Protein AF-A0A7V6ALU2-F1 (afdb_monomer_lite)

Radius of gyration: 19.46 Å; chains: 1; bounding box: 40×42×45 Å

Foldseek 3Di:
DCPPDVPVVVVVVVVVVVVVVQVPDPPDPVVVVVVVVLLVVLVVVLVVLVVVLVQLQDCVNPPPNHDDVVSSVVSVVVSVVSNVVSVCVVVCVVVVVD

Secondary structure (DSSP, 8-state):
---S-HHHHHHHHHHHHHHHHHHTSTT--HHHHHHHHHHHHHHHHHHHHHHHHHHHH-HHHHTT-PPPHHHHHHHHHHHHHHHHHHHHHHHHHHTT--

Structure (mmCIF, N/CA/C/O backbone):
data_AF-A0A7V6ALU2-F1
#
_entry.id   AF-A0A7V6ALU2-F1
#
loop_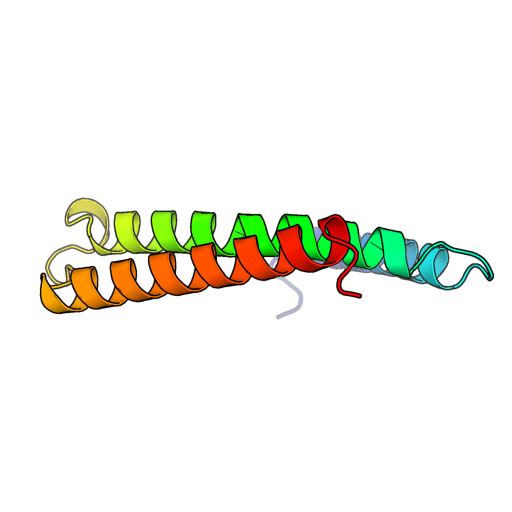
_atom_site.group_PDB
_atom_site.id
_atom_site.type_symbol
_atom_site.label_atom_id
_atom_site.label_alt_id
_atom_site.label_comp_id
_atom_site.label_asym_id
_atom_site.label_entity_id
_atom_site.label_seq_id
_atom_site.pdbx_PDB_ins_code
_atom_site.Cartn_x
_atom_site.Cartn_y
_atom_site.Cartn_z
_atom_site.occupancy
_atom_site.B_iso_or_equiv
_atom_site.auth_seq_id
_atom_site.auth_comp_id
_atom_site.auth_asym_id
_atom_site.auth_atom_id
_atom_site.pdbx_PDB_model_num
ATOM 1 N N . LYS A 1 1 ? -7.797 -29.736 2.345 1.00 50.34 1 LYS A N 1
ATOM 2 C CA . LYS A 1 1 ? -7.466 -28.296 2.149 1.00 50.34 1 LYS A CA 1
ATOM 3 C C . LYS A 1 1 ? -7.125 -27.960 0.682 1.00 50.34 1 LYS A C 1
ATOM 5 O O . LYS A 1 1 ? -6.491 -26.951 0.428 1.00 50.34 1 LYS A O 1
ATOM 10 N N . TRP A 1 2 ? -7.585 -28.799 -0.259 1.00 50.62 2 TRP A N 1
ATOM 11 C CA . TRP A 1 2 ? -7.542 -28.635 -1.723 1.00 50.62 2 TRP A CA 1
ATOM 12 C C . TRP A 1 2 ? -8.971 -28.498 -2.298 1.00 50.62 2 TRP A C 1
ATOM 14 O O . TRP A 1 2 ? -9.200 -28.708 -3.480 1.00 50.62 2 TRP A O 1
ATOM 24 N N . GLU A 1 3 ? -9.944 -28.182 -1.436 1.00 56.34 3 GLU A N 1
ATOM 25 C CA . GLU A 1 3 ? -11.387 -28.291 -1.710 1.00 56.34 3 GLU A CA 1
ATOM 26 C C . GLU A 1 3 ? -12.158 -26.982 -1.485 1.00 56.34 3 GLU A C 1
ATOM 28 O O . GLU A 1 3 ? -13.372 -26.972 -1.626 1.00 56.34 3 GLU A O 1
ATOM 33 N N . GLU A 1 4 ? -11.496 -25.861 -1.172 1.00 58.16 4 GLU A N 1
ATOM 34 C CA . GLU A 1 4 ? -12.216 -24.586 -0.981 1.00 58.16 4 GLU A CA 1
ATOM 35 C C . GLU A 1 4 ? -12.446 -23.789 -2.281 1.00 58.16 4 GLU A C 1
ATOM 37 O O . GLU A 1 4 ? -13.243 -22.863 -2.258 1.00 58.16 4 GLU A O 1
ATOM 42 N N . ALA A 1 5 ? -11.823 -24.166 -3.411 1.00 65.56 5 ALA A N 1
ATOM 43 C CA . ALA A 1 5 ? -12.205 -23.793 -4.790 1.00 65.56 5 ALA A CA 1
ATOM 44 C C . ALA A 1 5 ? -11.136 -24.317 -5.779 1.00 65.56 5 ALA A C 1
ATOM 46 O O . ALA A 1 5 ? -10.181 -23.591 -6.072 1.00 65.56 5 ALA A O 1
ATOM 47 N N . PRO A 1 6 ? -11.231 -25.557 -6.300 1.00 68.38 6 PRO A N 1
ATOM 48 C CA . PRO A 1 6 ? -10.213 -26.112 -7.205 1.00 68.38 6 PRO A CA 1
ATOM 49 C C . PRO A 1 6 ? -9.991 -25.234 -8.447 1.00 68.38 6 PRO A C 1
ATOM 51 O O . PRO A 1 6 ? -8.865 -25.096 -8.919 1.00 68.38 6 PRO A O 1
ATOM 54 N N . GLU A 1 7 ? -11.041 -24.561 -8.915 1.00 78.38 7 GLU A N 1
ATOM 55 C CA . GLU A 1 7 ? -10.989 -23.644 -10.053 1.00 78.38 7 GLU A CA 1
ATOM 56 C C . GLU A 1 7 ? -10.111 -22.411 -9.783 1.00 78.38 7 GLU A C 1
ATOM 58 O O . GLU A 1 7 ? -9.339 -22.010 -10.652 1.00 78.38 7 GLU A O 1
ATOM 63 N N . PHE A 1 8 ? -10.142 -21.843 -8.571 1.00 82.81 8 PHE A N 1
ATOM 64 C CA . PHE A 1 8 ? -9.305 -20.689 -8.220 1.00 82.81 8 PHE A CA 1
ATOM 65 C C . PHE A 1 8 ? -7.820 -21.051 -8.221 1.00 82.81 8 PHE A C 1
ATOM 67 O O . PHE A 1 8 ? -7.004 -20.321 -8.781 1.00 82.81 8 PHE A O 1
ATOM 74 N N . TYR A 1 9 ? -7.471 -22.193 -7.626 1.00 82.81 9 TYR A N 1
ATOM 75 C CA . TYR A 1 9 ? -6.084 -22.645 -7.577 1.00 82.81 9 TYR A CA 1
ATOM 76 C C . TYR A 1 9 ? -5.542 -22.943 -8.975 1.00 82.81 9 TYR A C 1
ATOM 78 O O . TYR A 1 9 ? -4.429 -22.529 -9.285 1.00 82.81 9 TYR A O 1
ATOM 86 N N . VAL A 1 10 ? -6.337 -23.576 -9.845 1.00 87.88 10 VAL A N 1
ATOM 87 C CA . VAL A 1 10 ? -5.946 -23.835 -11.240 1.00 87.88 10 VAL A CA 1
ATOM 88 C C . VAL A 1 10 ? -5.750 -22.529 -12.014 1.00 87.88 10 VAL A C 1
ATOM 90 O O . VAL A 1 10 ? -4.713 -22.360 -12.657 1.00 87.88 10 VAL A O 1
ATOM 93 N N . LEU A 1 11 ? -6.689 -21.581 -11.917 1.00 90.25 11 LEU A N 1
ATOM 94 C CA . LEU A 1 11 ? -6.559 -20.268 -12.560 1.00 90.25 11 LEU A CA 1
ATOM 95 C C . LEU A 1 11 ? -5.319 -19.517 -12.058 1.00 90.25 11 LEU A C 1
ATOM 97 O O . LEU A 1 11 ? -4.538 -19.010 -12.862 1.00 90.25 11 LEU A O 1
ATOM 101 N N . TYR A 1 12 ? -5.092 -19.498 -10.746 1.00 88.25 12 TYR A N 1
ATOM 102 C CA . TYR A 1 12 ? -3.925 -18.866 -10.137 1.00 88.25 12 TYR A CA 1
ATOM 103 C C . TYR A 1 12 ? -2.611 -19.492 -10.622 1.00 88.25 12 TYR A C 1
ATOM 105 O O . TYR A 1 12 ? -1.696 -18.775 -11.033 1.00 88.25 12 TYR A O 1
ATOM 113 N N . THR A 1 13 ? -2.525 -20.825 -10.646 1.00 90.38 13 THR A N 1
ATOM 114 C CA . THR A 1 13 ? -1.347 -21.539 -11.152 1.00 90.38 13 THR A CA 1
ATOM 115 C C . THR A 1 13 ? -1.087 -21.231 -12.627 1.00 90.38 13 THR A C 1
ATOM 117 O O . THR A 1 13 ? 0.065 -20.993 -12.982 1.00 90.38 13 THR A O 1
ATOM 120 N N . ILE A 1 14 ? -2.120 -21.167 -13.476 1.00 93.00 14 ILE A N 1
ATOM 121 C CA . ILE A 1 14 ? -1.978 -20.815 -14.901 1.00 93.00 14 ILE A CA 1
ATOM 122 C C . ILE A 1 14 ? -1.451 -19.385 -15.066 1.00 93.00 14 ILE A C 1
ATOM 124 O O . ILE A 1 14 ? -0.510 -19.164 -15.828 1.00 93.00 14 ILE A O 1
ATOM 128 N N . ILE A 1 15 ? -2.014 -18.419 -14.334 1.00 91.31 15 ILE A N 1
ATOM 129 C CA . ILE A 1 15 ? -1.588 -17.013 -14.396 1.00 91.31 15 ILE A CA 1
ATOM 130 C C . ILE A 1 15 ? -0.119 -16.874 -13.970 1.00 91.31 15 ILE A C 1
ATOM 132 O O . ILE A 1 15 ? 0.651 -16.175 -14.633 1.00 91.31 15 ILE A O 1
ATOM 136 N N . LEU A 1 16 ? 0.295 -17.578 -12.910 1.00 89.75 16 LEU A N 1
ATOM 137 C CA . LEU A 1 16 ? 1.696 -17.615 -12.485 1.00 89.75 16 LEU A CA 1
ATOM 138 C C . LEU A 1 16 ? 2.613 -18.213 -13.558 1.00 89.75 16 LEU A C 1
ATOM 140 O O . LEU A 1 16 ? 3.669 -17.649 -13.839 1.00 89.75 16 LEU A O 1
ATOM 144 N N . LEU A 1 17 ? 2.203 -19.319 -14.183 1.00 92.62 17 LEU A N 1
ATOM 145 C CA . LEU A 1 17 ? 2.964 -19.990 -15.242 1.00 92.62 17 LEU A CA 1
ATOM 146 C C . LEU A 1 17 ? 3.194 -19.066 -16.446 1.00 92.62 17 LEU A C 1
ATOM 148 O O . LEU A 1 17 ? 4.307 -18.985 -16.965 1.00 92.62 17 LEU A O 1
ATOM 152 N N . ILE A 1 18 ? 2.160 -18.320 -16.843 1.00 89.56 18 ILE A N 1
ATOM 153 C CA . ILE A 1 18 ? 2.238 -17.316 -17.911 1.00 89.56 18 ILE A CA 1
ATOM 154 C C . ILE A 1 18 ? 3.203 -16.188 -17.520 1.00 89.56 18 ILE A C 1
ATOM 156 O O . ILE A 1 18 ? 4.085 -15.839 -18.304 1.00 89.56 18 ILE A O 1
ATOM 160 N N . GLY A 1 19 ? 3.088 -15.647 -16.302 1.00 85.12 19 GLY A N 1
ATOM 161 C CA . GLY A 1 19 ? 3.989 -14.601 -15.806 1.00 85.12 19 GLY A CA 1
ATOM 162 C C . GLY A 1 19 ? 5.457 -15.041 -15.792 1.00 85.12 19 GLY A C 1
ATOM 163 O O . GLY A 1 19 ? 6.331 -14.307 -16.250 1.00 85.12 19 GLY A O 1
ATOM 164 N N . MET A 1 20 ? 5.729 -16.269 -15.348 1.00 84.06 20 MET A N 1
ATOM 165 C CA . MET A 1 20 ? 7.075 -16.850 -15.355 1.00 84.06 20 MET A CA 1
ATOM 166 C C . MET A 1 20 ? 7.629 -17.024 -16.773 1.00 84.06 20 MET A C 1
ATOM 168 O O . MET A 1 20 ? 8.794 -16.707 -17.011 1.00 84.06 20 MET A O 1
ATOM 172 N N . ALA A 1 21 ? 6.807 -17.484 -17.720 1.00 85.25 21 ALA A N 1
ATOM 173 C CA . ALA A 1 21 ? 7.218 -17.635 -19.114 1.00 85.25 21 ALA A CA 1
ATOM 174 C C . ALA A 1 21 ? 7.610 -16.289 -19.751 1.00 85.25 21 ALA A C 1
ATOM 176 O O . ALA A 1 21 ? 8.593 -16.224 -20.486 1.00 85.25 21 ALA A O 1
ATOM 177 N N . ILE A 1 22 ? 6.889 -15.209 -19.425 1.00 79.56 22 ILE A N 1
ATOM 178 C CA . ILE A 1 22 ? 7.188 -13.846 -19.896 1.00 79.56 22 ILE A CA 1
ATOM 179 C C . ILE A 1 22 ? 8.516 -13.334 -19.319 1.00 79.56 22 ILE A C 1
ATOM 181 O O . ILE A 1 22 ? 9.307 -12.728 -20.041 1.00 79.56 22 ILE A O 1
ATOM 185 N N . ILE A 1 23 ? 8.787 -13.596 -18.035 1.00 77.69 23 ILE A N 1
ATOM 186 C CA . ILE A 1 23 ? 10.030 -13.172 -17.363 1.00 77.69 23 ILE A CA 1
ATOM 187 C C . ILE A 1 23 ? 11.260 -13.916 -17.914 1.00 77.69 23 ILE A C 1
ATOM 189 O O . ILE A 1 23 ? 12.358 -13.362 -17.910 1.00 77.69 23 ILE A O 1
ATOM 193 N N . LEU A 1 24 ? 11.094 -15.149 -18.409 1.00 77.94 24 LEU A N 1
ATOM 194 C CA . LEU A 1 24 ? 12.188 -15.975 -18.933 1.00 77.94 24 LEU A CA 1
ATOM 195 C C . LEU A 1 24 ? 12.693 -15.525 -20.321 1.00 77.94 24 LEU A C 1
ATOM 197 O O . LEU A 1 24 ? 13.741 -15.991 -20.766 1.00 77.94 24 LEU A O 1
ATOM 201 N N . ILE A 1 25 ? 11.981 -14.625 -21.012 1.00 78.44 25 ILE A N 1
ATOM 202 C CA . ILE A 1 25 ? 12.401 -14.103 -22.320 1.00 78.44 25 ILE A CA 1
ATOM 203 C C . ILE A 1 25 ? 13.668 -13.239 -22.147 1.00 78.44 25 ILE A C 1
ATOM 205 O O . ILE A 1 25 ? 13.615 -12.200 -21.478 1.00 78.44 25 ILE A O 1
ATOM 209 N N . PRO A 1 26 ? 14.809 -13.601 -22.770 1.00 55.16 26 PRO A N 1
ATOM 210 C CA . PRO A 1 26 ? 16.005 -12.768 -22.726 1.00 55.16 26 PRO A CA 1
ATOM 211 C C . PRO A 1 26 ? 15.721 -11.445 -23.456 1.00 55.16 26 PRO A C 1
ATOM 213 O O . PRO A 1 26 ? 15.254 -11.463 -24.593 1.00 55.16 26 PRO A O 1
ATOM 216 N N . ASN A 1 27 ? 16.020 -10.309 -22.811 1.00 62.69 27 ASN A N 1
ATOM 217 C CA . ASN A 1 27 ? 15.653 -8.921 -23.178 1.00 62.69 27 ASN A CA 1
ATOM 218 C C . ASN A 1 27 ? 14.292 -8.403 -22.682 1.00 62.69 27 ASN A C 1
ATOM 220 O O . ASN A 1 27 ? 13.920 -7.280 -23.029 1.00 62.69 27 ASN A O 1
ATOM 224 N N . ALA A 1 28 ? 13.553 -9.137 -21.846 1.00 66.12 28 ALA A N 1
ATOM 225 C CA . ALA A 1 28 ? 12.419 -8.520 -21.164 1.00 66.12 28 ALA A CA 1
ATOM 226 C C . ALA A 1 28 ? 12.917 -7.342 -20.288 1.00 66.12 28 ALA A C 1
ATOM 228 O O . ALA A 1 28 ? 13.933 -7.470 -19.597 1.00 66.12 28 ALA A O 1
ATOM 229 N N . PRO A 1 29 ? 12.242 -6.177 -20.287 1.00 70.69 29 PRO A N 1
ATOM 230 C CA . PRO A 1 29 ? 12.610 -5.060 -19.426 1.00 70.69 29 PRO A CA 1
ATOM 231 C C . PRO A 1 29 ? 12.145 -5.348 -17.989 1.00 70.69 29 PRO A C 1
ATOM 233 O O . PRO A 1 29 ? 11.215 -4.718 -17.485 1.00 70.69 29 PRO A O 1
ATOM 236 N N . LEU A 1 30 ? 12.792 -6.317 -17.322 1.00 75.56 30 LEU A N 1
ATOM 237 C CA . LEU A 1 30 ? 12.482 -6.737 -15.947 1.00 75.56 30 LEU A CA 1
ATOM 238 C C . LEU A 1 30 ? 12.492 -5.544 -14.988 1.00 75.56 30 LEU A C 1
ATOM 240 O O . LEU A 1 30 ? 11.644 -5.460 -14.104 1.00 75.56 30 LEU A O 1
ATOM 244 N N . ILE A 1 31 ? 13.420 -4.604 -15.194 1.00 72.19 31 ILE A N 1
ATOM 245 C CA . ILE A 1 31 ? 13.515 -3.371 -14.408 1.00 72.19 31 ILE A CA 1
ATOM 246 C C . ILE A 1 31 ? 12.242 -2.541 -14.578 1.00 72.19 31 ILE A C 1
ATOM 248 O O . ILE A 1 31 ? 11.649 -2.148 -13.583 1.00 72.19 31 ILE A O 1
ATOM 252 N N . ALA A 1 32 ? 11.765 -2.330 -15.809 1.00 76.31 32 ALA A N 1
ATOM 253 C CA . ALA A 1 32 ? 10.544 -1.562 -16.042 1.00 76.31 32 ALA A CA 1
ATOM 254 C C . ALA A 1 32 ? 9.321 -2.259 -15.428 1.00 76.31 32 ALA A C 1
ATOM 256 O O . ALA A 1 32 ? 8.548 -1.620 -14.721 1.00 76.31 32 ALA A O 1
ATOM 257 N N . ILE A 1 33 ? 9.172 -3.572 -15.631 1.00 80.38 33 ILE A N 1
ATOM 258 C CA . ILE A 1 33 ? 8.062 -4.364 -15.072 1.00 80.38 33 ILE A CA 1
ATOM 259 C C . ILE A 1 33 ? 8.059 -4.293 -13.538 1.00 80.38 33 ILE A C 1
ATOM 261 O O . ILE A 1 33 ? 7.016 -4.065 -12.919 1.00 80.38 33 ILE A O 1
ATOM 265 N N . THR A 1 34 ? 9.232 -4.452 -12.923 1.00 80.06 34 THR A N 1
ATOM 266 C CA . THR A 1 34 ? 9.395 -4.382 -11.467 1.00 80.06 34 THR A CA 1
ATOM 267 C C . THR A 1 34 ? 9.127 -2.973 -10.956 1.00 80.06 34 THR A C 1
ATOM 269 O O . THR A 1 34 ? 8.396 -2.835 -9.984 1.00 80.06 34 THR A O 1
ATOM 272 N N . LEU A 1 35 ? 9.622 -1.926 -11.627 1.00 80.44 35 LEU A N 1
ATOM 273 C CA . LEU A 1 35 ? 9.345 -0.538 -11.251 1.00 80.44 35 LEU A CA 1
ATOM 274 C C . LEU A 1 35 ? 7.849 -0.229 -11.314 1.00 80.44 35 LEU A C 1
ATOM 276 O O . LEU A 1 35 ? 7.306 0.274 -10.338 1.00 80.44 35 LEU A O 1
ATOM 280 N N . TRP A 1 36 ? 7.150 -0.595 -12.390 1.00 80.62 36 TRP A N 1
ATOM 281 C CA . TRP A 1 36 ? 5.694 -0.421 -12.480 1.00 80.62 36 TRP A CA 1
ATOM 282 C C . TRP A 1 36 ? 4.949 -1.160 -11.363 1.00 80.62 36 TRP A C 1
ATOM 284 O O . TRP A 1 36 ? 4.074 -0.584 -10.716 1.00 80.62 36 TRP A O 1
ATOM 294 N N . THR A 1 37 ? 5.336 -2.404 -11.082 1.00 85.00 37 THR A N 1
ATOM 295 C CA . THR A 1 37 ? 4.753 -3.205 -9.994 1.00 85.00 37 THR A CA 1
ATOM 296 C C . THR A 1 37 ? 5.027 -2.575 -8.626 1.00 85.00 37 THR A C 1
ATOM 298 O O . THR A 1 37 ? 4.137 -2.519 -7.781 1.00 85.00 37 THR A O 1
ATOM 301 N N . GLN A 1 38 ? 6.233 -2.045 -8.416 1.00 82.19 38 GLN A N 1
ATOM 302 C CA . GLN A 1 38 ? 6.641 -1.352 -7.197 1.00 82.19 38 GLN A CA 1
ATOM 303 C C . GLN A 1 38 ? 5.846 -0.058 -6.999 1.00 82.19 38 GLN A C 1
ATOM 305 O O . GLN A 1 38 ? 5.398 0.208 -5.888 1.00 82.19 38 GLN A O 1
ATOM 310 N N . ILE A 1 39 ? 5.631 0.718 -8.068 1.00 82.25 39 ILE A N 1
ATOM 311 C CA . ILE A 1 39 ? 4.827 1.946 -8.046 1.00 82.25 39 ILE A CA 1
ATOM 312 C C . ILE A 1 39 ? 3.393 1.613 -7.623 1.00 82.25 39 ILE A C 1
ATOM 314 O O . ILE A 1 3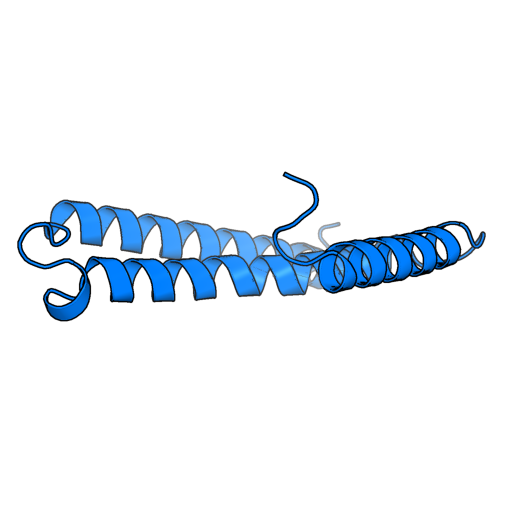9 ? 2.859 2.221 -6.695 1.00 82.25 39 ILE A O 1
ATOM 318 N N . ILE A 1 40 ? 2.787 0.606 -8.257 1.00 85.50 40 ILE A N 1
ATOM 319 C CA . ILE A 1 40 ? 1.424 0.161 -7.946 1.00 85.50 40 ILE A CA 1
ATOM 320 C C . ILE A 1 40 ? 1.335 -0.335 -6.498 1.00 85.50 40 ILE A C 1
ATOM 322 O O . ILE A 1 40 ? 0.458 0.102 -5.756 1.00 85.50 40 ILE A O 1
ATOM 326 N N . ASN A 1 41 ? 2.265 -1.186 -6.060 1.00 83.06 41 ASN A N 1
ATOM 327 C CA . ASN A 1 41 ? 2.296 -1.694 -4.686 1.00 83.06 41 ASN A CA 1
ATOM 328 C C . ASN A 1 41 ? 2.528 -0.581 -3.652 1.00 83.06 41 ASN A C 1
ATOM 330 O O . ASN A 1 41 ? 1.890 -0.578 -2.599 1.00 83.06 41 ASN A O 1
ATOM 334 N N . GLY A 1 42 ? 3.387 0.391 -3.965 1.00 81.56 42 GLY A N 1
ATOM 335 C CA . GLY A 1 42 ? 3.644 1.564 -3.131 1.00 81.56 42 GLY A CA 1
ATOM 336 C C . GLY A 1 42 ? 2.417 2.463 -2.971 1.00 81.56 42 GLY A C 1
ATOM 337 O O . GLY A 1 42 ? 2.218 3.028 -1.901 1.00 81.56 42 GLY A O 1
ATOM 338 N N . ILE A 1 43 ? 1.551 2.550 -3.986 1.00 81.94 43 ILE A N 1
ATOM 339 C CA . ILE A 1 43 ? 0.268 3.270 -3.907 1.00 81.94 43 ILE A CA 1
ATOM 340 C C . ILE A 1 43 ? -0.804 2.428 -3.195 1.00 81.94 43 ILE A C 1
ATOM 342 O O . ILE A 1 43 ? -1.614 2.971 -2.442 1.00 81.94 43 ILE A O 1
ATOM 346 N N . LEU A 1 44 ? -0.815 1.106 -3.384 1.00 85.81 44 LEU A N 1
ATOM 347 C CA . LEU A 1 44 ? -1.793 0.212 -2.755 1.00 85.81 44 LEU A CA 1
ATOM 348 C C . LEU A 1 44 ? -1.635 0.145 -1.231 1.00 85.81 44 LEU A C 1
ATOM 350 O O . LEU A 1 44 ? -2.638 0.175 -0.522 1.00 85.81 44 LEU A O 1
ATOM 354 N N . LEU A 1 45 ? -0.403 0.091 -0.717 1.00 85.31 45 LEU A N 1
ATOM 355 C CA . LEU A 1 45 ? -0.117 0.033 0.723 1.00 85.31 45 LEU A CA 1
ATOM 356 C C . LEU A 1 45 ? -0.835 1.120 1.550 1.00 85.31 45 LEU A C 1
ATOM 358 O O . LEU A 1 45 ? -1.581 0.765 2.468 1.00 85.31 45 LEU A O 1
ATOM 362 N N . PRO A 1 46 ? -0.670 2.427 1.264 1.00 79.94 46 PRO A N 1
ATOM 363 C CA . PRO A 1 46 ? -1.343 3.478 2.015 1.00 79.94 46 PRO A CA 1
ATOM 364 C C . PRO A 1 46 ? -2.860 3.444 1.826 1.00 79.94 46 PRO A C 1
ATOM 366 O O . PRO A 1 46 ? -3.581 3.670 2.793 1.00 79.94 46 PRO A O 1
ATOM 369 N N . VAL A 1 47 ? -3.364 3.104 0.635 1.00 84.12 47 VAL A N 1
ATOM 370 C CA . VAL A 1 47 ? -4.812 2.961 0.392 1.00 84.12 47 VAL A CA 1
ATOM 371 C C . VAL A 1 47 ? -5.405 1.866 1.278 1.00 84.12 47 VAL A C 1
ATOM 373 O O . VAL A 1 47 ? -6.408 2.090 1.959 1.00 84.12 47 VAL A O 1
ATOM 376 N N . VAL A 1 48 ? -4.761 0.698 1.320 1.00 87.19 48 VAL A N 1
ATOM 377 C CA . VAL A 1 48 ? -5.186 -0.430 2.156 1.00 87.19 48 VAL A CA 1
ATOM 378 C C . VAL A 1 48 ? -5.116 -0.062 3.634 1.00 87.19 48 VAL A C 1
ATOM 380 O O . VAL A 1 48 ? -6.060 -0.346 4.364 1.00 87.19 48 VAL A O 1
ATOM 383 N N . LEU A 1 49 ? -4.057 0.618 4.080 1.00 84.12 49 LEU A N 1
ATOM 384 C CA . LEU A 1 49 ? -3.925 1.055 5.473 1.00 84.12 49 LEU A CA 1
ATOM 385 C C . LEU A 1 49 ? -4.974 2.085 5.880 1.00 84.12 49 LEU A C 1
ATOM 387 O O . LEU A 1 49 ? -5.534 1.974 6.969 1.00 84.12 49 LEU A O 1
ATOM 391 N N . VAL A 1 50 ? -5.275 3.056 5.020 1.00 83.25 50 VAL A N 1
ATOM 392 C CA . VAL A 1 50 ? -6.349 4.027 5.264 1.00 83.25 50 VAL A CA 1
ATOM 393 C C . VAL A 1 50 ? -7.693 3.307 5.364 1.00 83.25 50 VAL A C 1
ATOM 395 O O . VAL A 1 50 ? -8.423 3.520 6.332 1.00 83.25 50 VAL A O 1
ATOM 398 N N . CYS A 1 51 ? -7.997 2.403 4.428 1.00 83.31 51 CYS A N 1
ATOM 399 C CA . CYS A 1 51 ? -9.194 1.561 4.500 1.00 83.31 51 CYS A CA 1
ATOM 400 C C . CYS A 1 51 ? -9.236 0.729 5.785 1.00 83.31 51 CYS A C 1
ATOM 402 O O . CYS A 1 51 ? -10.281 0.647 6.430 1.00 83.31 51 CYS A O 1
ATOM 404 N N . MET A 1 52 ? -8.107 0.145 6.184 1.00 83.62 52 MET A N 1
ATOM 405 C CA . MET A 1 52 ? -7.997 -0.647 7.401 1.00 83.62 52 MET A CA 1
ATOM 406 C C . MET A 1 52 ? -8.274 0.221 8.630 1.00 83.62 52 MET A C 1
ATOM 408 O O . MET A 1 52 ? -9.134 -0.133 9.424 1.00 83.62 52 MET A O 1
ATOM 412 N N . ILE A 1 53 ? -7.650 1.394 8.763 1.00 79.12 53 ILE A N 1
ATOM 413 C CA . ILE A 1 53 ? -7.900 2.324 9.877 1.00 79.12 53 ILE A CA 1
ATOM 414 C C . ILE A 1 53 ? -9.366 2.769 9.909 1.00 79.12 53 ILE A C 1
ATOM 416 O O . ILE A 1 53 ? -9.962 2.791 10.985 1.00 79.12 53 ILE A O 1
ATOM 420 N N . LEU A 1 54 ? -9.972 3.074 8.757 1.00 76.50 54 LEU A N 1
ATOM 421 C CA . LEU A 1 54 ? -11.395 3.424 8.670 1.00 76.50 54 LEU A CA 1
ATOM 422 C C . LEU A 1 54 ? -12.302 2.272 9.124 1.00 76.50 54 LEU A C 1
ATOM 424 O O . LEU A 1 54 ? -13.263 2.510 9.855 1.00 76.50 54 LEU A O 1
ATOM 428 N N . LEU A 1 55 ? -11.985 1.032 8.741 1.00 79.50 55 LEU A N 1
ATOM 429 C CA . LEU A 1 55 ? -12.696 -0.170 9.187 1.00 79.50 55 LEU A CA 1
ATOM 430 C C . LEU A 1 55 ? -12.554 -0.391 10.697 1.00 79.50 55 LEU A C 1
ATOM 432 O O . LEU A 1 55 ? -13.555 -0.601 11.379 1.00 79.50 55 LEU A O 1
ATOM 436 N N . VAL A 1 56 ? -11.332 -0.299 11.224 1.00 73.06 56 VAL A N 1
ATOM 437 C CA . VAL A 1 56 ? -11.011 -0.537 12.645 1.00 73.06 56 VAL A CA 1
ATOM 438 C C . VAL A 1 56 ? -11.590 0.578 13.539 1.00 73.06 56 VAL A C 1
ATOM 440 O O . VAL A 1 56 ? -11.921 0.359 14.703 1.00 73.06 56 VAL A O 1
ATOM 443 N N . ASN A 1 57 ? -11.752 1.792 13.006 1.00 70.44 57 ASN A N 1
ATOM 444 C CA . ASN A 1 57 ? -12.395 2.908 13.706 1.00 70.44 57 ASN A CA 1
ATOM 445 C C . ASN A 1 57 ? -13.938 2.841 13.642 1.00 70.44 57 ASN A C 1
ATOM 447 O O . ASN A 1 57 ? -14.638 3.535 14.381 1.00 70.44 57 ASN A O 1
ATOM 451 N N . ASN A 1 58 ? -14.505 2.002 12.772 1.00 67.69 58 ASN A N 1
ATOM 452 C CA . ASN A 1 58 ? -15.949 1.902 12.614 1.00 67.69 58 ASN A CA 1
ATOM 453 C C . ASN A 1 58 ? -16.572 1.011 13.703 1.00 67.69 58 ASN A C 1
ATOM 455 O O . ASN A 1 58 ? -16.566 -0.217 13.602 1.00 67.69 58 ASN A O 1
ATOM 459 N N . LYS A 1 59 ? -17.215 1.636 14.704 1.00 63.88 59 LYS A N 1
ATOM 460 C CA . LYS A 1 59 ? -18.002 0.944 15.752 1.00 63.88 59 LYS A CA 1
ATOM 461 C C . LYS A 1 59 ? -19.046 -0.026 15.195 1.00 63.88 59 LYS A C 1
ATOM 463 O O . LYS A 1 59 ? -19.371 -1.009 15.848 1.00 63.88 59 LYS A O 1
ATOM 468 N N . LYS A 1 60 ? -19.569 0.229 13.994 1.00 60.41 60 LYS A N 1
ATOM 469 C CA . LYS A 1 60 ? -20.588 -0.613 13.354 1.00 60.41 60 LYS A CA 1
ATOM 470 C C . LYS A 1 60 ? -20.024 -1.946 12.844 1.00 60.41 60 LYS A C 1
ATOM 472 O O . LYS A 1 60 ? -20.782 -2.897 12.715 1.00 60.41 60 LYS A O 1
ATOM 477 N N . ILE A 1 61 ? -18.718 -1.998 12.559 1.00 64.06 61 ILE A N 1
ATOM 478 C CA . ILE A 1 61 ? -18.002 -3.193 12.084 1.00 64.06 61 ILE A CA 1
ATOM 479 C C . ILE A 1 61 ? -17.273 -3.880 13.252 1.00 64.06 61 ILE A C 1
ATOM 481 O O . ILE A 1 61 ? -17.280 -5.103 13.337 1.00 64.06 61 ILE A O 1
ATOM 485 N N . MET A 1 62 ? -16.670 -3.105 14.164 1.00 64.62 62 MET A N 1
ATOM 486 C CA . MET A 1 62 ? -15.818 -3.623 15.247 1.00 64.62 62 MET A CA 1
ATOM 487 C C . MET A 1 62 ? -16.512 -3.773 16.616 1.00 64.62 62 MET A C 1
ATOM 489 O O . MET A 1 62 ? -15.929 -4.327 17.550 1.00 64.62 62 MET A O 1
ATOM 493 N N . GLY A 1 63 ? -17.752 -3.293 16.763 1.00 67.88 63 GLY A N 1
ATOM 494 C CA . GLY A 1 63 ? -18.517 -3.386 18.010 1.00 67.88 63 GLY A CA 1
ATOM 495 C C . GLY A 1 63 ? -17.910 -2.553 19.147 1.00 67.88 63 GLY A C 1
ATOM 496 O O . GLY A 1 63 ? -17.675 -1.353 18.996 1.00 67.88 63 GLY A O 1
ATOM 497 N N . GLU A 1 64 ? -17.664 -3.180 20.302 1.00 62.44 64 GLU A N 1
ATOM 498 C CA . GLU A 1 64 ? -17.103 -2.519 21.495 1.00 62.44 64 GLU A CA 1
ATOM 499 C C . GLU A 1 64 ? -15.574 -2.342 21.467 1.00 62.44 64 GLU A C 1
ATOM 501 O O . GLU A 1 64 ? -15.039 -1.533 22.225 1.00 62.44 64 GLU A O 1
ATOM 506 N N . HIS A 1 65 ? -14.859 -3.028 20.570 1.00 65.69 65 HIS A N 1
ATOM 507 C CA . HIS A 1 65 ? -13.390 -3.028 20.517 1.00 65.69 65 HIS A CA 1
ATOM 508 C C . HIS A 1 65 ? -12.826 -2.002 19.529 1.00 65.69 65 HIS A C 1
ATOM 510 O O . HIS A 1 65 ? -11.866 -2.279 18.816 1.00 65.69 65 HIS A O 1
ATOM 516 N N . VAL A 1 66 ? -13.413 -0.807 19.462 1.00 67.12 66 VAL A N 1
ATOM 517 C CA . VAL A 1 66 ? -12.887 0.231 18.569 1.00 67.12 66 VAL A CA 1
ATOM 518 C C . VAL A 1 66 ? -11.533 0.752 19.011 1.00 67.12 66 VAL A C 1
ATOM 520 O O . VAL A 1 66 ? -11.234 0.882 20.203 1.00 67.12 66 VAL A O 1
ATOM 523 N N . ASN A 1 67 ? -10.730 1.112 18.013 1.00 64.19 67 ASN A N 1
ATOM 524 C CA . ASN A 1 67 ? -9.428 1.711 18.237 1.00 64.19 67 ASN A CA 1
ATOM 525 C C . ASN A 1 67 ? -9.557 2.984 19.091 1.00 64.19 67 ASN A C 1
ATOM 527 O O . ASN A 1 67 ? -10.243 3.941 18.733 1.00 64.19 67 ASN A O 1
ATOM 531 N N . LYS A 1 68 ? -8.868 3.003 20.236 1.00 69.00 68 LYS A N 1
ATOM 532 C CA . LYS A 1 68 ? -8.742 4.194 21.089 1.00 69.00 68 LYS A CA 1
ATOM 533 C C . LYS A 1 68 ? -7.994 5.305 20.327 1.00 69.00 68 LYS A C 1
ATOM 535 O O . LYS A 1 68 ? -7.198 4.993 19.439 1.00 69.00 68 LYS A O 1
ATOM 540 N N . PRO A 1 69 ? -8.157 6.592 20.690 1.00 69.62 69 PRO A N 1
ATOM 541 C CA . PRO A 1 69 ? -7.500 7.712 20.002 1.00 69.62 69 PRO A CA 1
ATOM 542 C C . PRO A 1 69 ? -5.971 7.566 19.887 1.00 69.62 69 PRO A C 1
ATOM 544 O O . PRO A 1 69 ? -5.401 7.988 18.889 1.00 69.62 69 PRO A O 1
ATOM 547 N N . LEU A 1 70 ? -5.320 6.888 20.842 1.00 68.06 70 LEU A N 1
ATOM 548 C CA . LEU A 1 70 ? -3.899 6.517 20.772 1.00 68.06 70 LEU A CA 1
ATOM 549 C C . LEU A 1 70 ? -3.573 5.562 19.612 1.00 68.06 70 LEU A C 1
ATOM 551 O O . LEU A 1 70 ? -2.596 5.765 18.901 1.00 68.06 70 LEU A O 1
ATOM 555 N N . ALA A 1 71 ? -4.393 4.537 19.392 1.00 69.50 71 ALA A N 1
ATOM 556 C CA . ALA A 1 71 ? -4.188 3.580 18.310 1.00 69.50 71 ALA A CA 1
ATOM 557 C C . ALA A 1 71 ? -4.541 4.181 16.938 1.00 69.50 71 ALA A C 1
ATOM 559 O O . ALA A 1 71 ? -3.889 3.874 15.942 1.00 69.50 71 ALA A O 1
ATOM 560 N N . ASN A 1 72 ? -5.508 5.105 16.894 1.00 75.81 72 ASN A N 1
ATOM 561 C CA . ASN A 1 72 ? -5.769 5.912 15.703 1.00 75.81 72 ASN A CA 1
ATOM 562 C C . ASN A 1 72 ? -4.583 6.844 15.386 1.00 75.81 72 ASN A C 1
ATOM 564 O O . ASN A 1 72 ? -4.172 6.925 14.235 1.00 75.81 72 ASN A O 1
ATOM 568 N N . LEU A 1 73 ? -3.979 7.485 16.397 1.00 77.25 73 LEU A N 1
ATOM 569 C CA . LEU A 1 73 ? -2.783 8.316 16.221 1.00 77.25 73 LEU A CA 1
ATOM 570 C C . LEU A 1 73 ? -1.610 7.506 15.649 1.00 77.25 73 LEU A C 1
ATOM 572 O O . LEU A 1 73 ? -1.001 7.940 14.676 1.00 77.25 73 LEU A O 1
ATOM 576 N N . ILE A 1 74 ? -1.352 6.310 16.192 1.00 77.75 74 ILE A N 1
ATOM 577 C CA . ILE A 1 74 ? -0.308 5.401 15.692 1.00 77.75 74 ILE A CA 1
ATOM 578 C C . ILE A 1 74 ? -0.591 4.985 14.240 1.00 77.75 74 ILE A C 1
ATOM 580 O O . ILE A 1 74 ? 0.305 5.036 13.394 1.00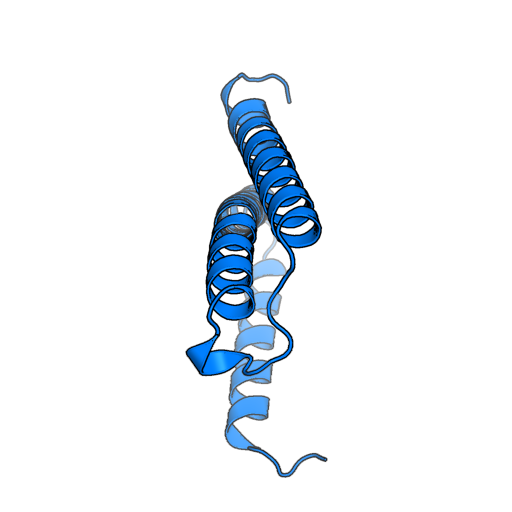 77.75 74 ILE A O 1
ATOM 584 N N . GLY A 1 75 ? -1.841 4.628 13.929 1.00 77.31 75 GLY A N 1
ATOM 585 C CA . GLY A 1 75 ? -2.258 4.284 12.570 1.00 77.31 75 GLY A CA 1
ATOM 586 C C . GLY A 1 75 ? -2.033 5.433 11.586 1.00 77.31 75 GLY A C 1
ATOM 587 O O . GLY A 1 75 ? -1.424 5.238 10.536 1.00 77.31 75 GLY A O 1
ATOM 588 N N . TRP A 1 76 ? -2.442 6.649 11.950 1.00 80.19 76 TRP A N 1
ATOM 589 C CA . TRP A 1 76 ? -2.217 7.837 11.128 1.00 80.19 76 TRP A CA 1
ATOM 590 C C . TRP A 1 76 ? -0.732 8.158 10.960 1.00 80.19 76 TRP A C 1
ATOM 592 O O . TRP A 1 76 ? -0.312 8.473 9.848 1.00 80.19 76 TRP A O 1
ATOM 602 N N . THR A 1 77 ? 0.089 8.013 12.005 1.00 83.38 77 THR A N 1
ATOM 603 C CA . THR A 1 77 ? 1.545 8.172 11.865 1.00 83.38 77 THR A CA 1
ATOM 604 C C . THR A 1 77 ? 2.154 7.130 10.931 1.00 83.38 77 THR A C 1
ATOM 606 O O . THR A 1 77 ? 2.981 7.490 10.099 1.00 83.38 77 THR A O 1
ATOM 609 N N . ALA A 1 78 ? 1.718 5.868 10.991 1.00 80.94 78 ALA A N 1
ATOM 610 C CA . ALA A 1 78 ? 2.193 4.825 10.084 1.00 80.94 78 ALA A 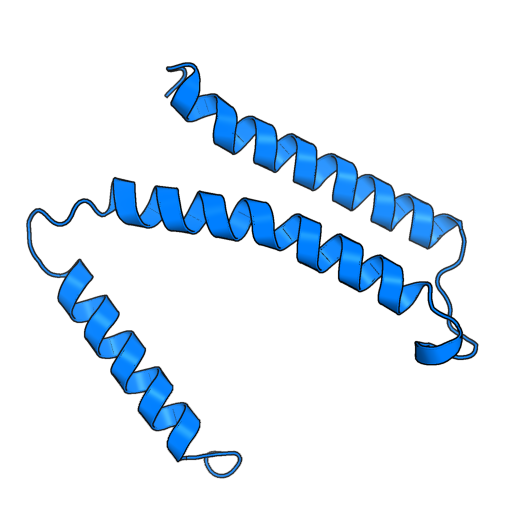CA 1
ATOM 611 C C . ALA A 1 78 ? 1.811 5.116 8.625 1.00 80.94 78 ALA A C 1
ATOM 613 O O . ALA A 1 78 ? 2.642 4.948 7.735 1.00 80.94 78 ALA A O 1
ATOM 614 N N . VAL A 1 79 ? 0.595 5.619 8.379 1.00 82.69 79 VAL A N 1
ATOM 615 C CA . VAL A 1 79 ? 0.173 6.068 7.042 1.00 82.69 79 VAL A CA 1
ATOM 616 C C . VAL A 1 79 ? 1.033 7.235 6.566 1.00 82.69 79 VAL A C 1
ATOM 618 O O . VAL A 1 79 ? 1.542 7.182 5.453 1.00 82.69 79 VAL A O 1
ATOM 621 N N . ILE A 1 80 ? 1.247 8.262 7.395 1.00 85.69 80 ILE A N 1
ATOM 622 C CA . ILE A 1 80 ? 2.072 9.426 7.029 1.00 85.69 80 ILE A CA 1
ATOM 623 C C . ILE A 1 80 ? 3.504 8.998 6.686 1.00 85.69 80 ILE A C 1
ATOM 625 O O . ILE A 1 80 ? 4.050 9.453 5.682 1.00 85.69 80 ILE A O 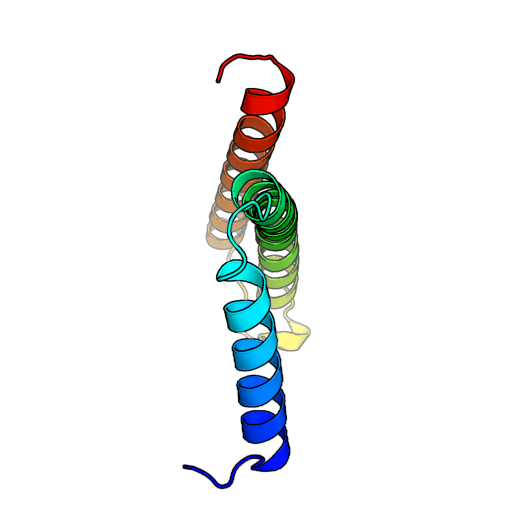1
ATOM 629 N N . VAL A 1 81 ? 4.100 8.106 7.483 1.00 86.81 81 VAL A N 1
ATOM 630 C CA . VAL A 1 81 ? 5.444 7.566 7.233 1.00 86.81 81 VAL A CA 1
ATOM 631 C C . VAL A 1 81 ? 5.477 6.739 5.949 1.00 86.81 81 VAL A C 1
ATOM 633 O O . VAL A 1 81 ? 6.386 6.903 5.147 1.00 86.81 81 VAL A O 1
ATOM 636 N N . LEU A 1 82 ? 4.493 5.874 5.705 1.00 84.00 82 LEU A N 1
ATOM 637 C CA . LEU A 1 82 ? 4.473 5.051 4.492 1.00 84.00 82 LEU A CA 1
ATOM 638 C C . LEU A 1 82 ? 4.215 5.859 3.225 1.00 84.00 82 LEU A C 1
ATOM 640 O O . LEU A 1 82 ? 4.833 5.585 2.198 1.00 84.00 82 LEU A O 1
ATOM 644 N N . VAL A 1 83 ? 3.337 6.860 3.289 1.00 83.06 83 VAL A N 1
ATOM 645 C CA . VAL A 1 83 ? 3.093 7.776 2.172 1.00 83.06 83 VAL A CA 1
ATOM 646 C C . VAL A 1 83 ? 4.351 8.584 1.881 1.00 83.06 83 VAL A C 1
ATOM 648 O O . VAL A 1 83 ? 4.746 8.666 0.721 1.00 83.06 83 VAL A O 1
ATOM 651 N N . SER A 1 84 ? 5.022 9.129 2.900 1.00 84.44 84 SER A N 1
ATOM 652 C CA . SER A 1 84 ? 6.259 9.886 2.687 1.00 84.44 84 SER A CA 1
ATOM 653 C C . SER A 1 84 ? 7.368 9.008 2.106 1.00 84.44 84 SER A C 1
ATOM 655 O O . SER A 1 84 ? 7.994 9.402 1.123 1.00 84.44 84 SER A O 1
ATOM 657 N N . LEU A 1 85 ? 7.550 7.787 2.616 1.00 80.94 85 LEU A N 1
ATOM 658 C CA . LEU A 1 85 ? 8.530 6.834 2.087 1.00 80.94 85 LEU A CA 1
ATOM 659 C C . LEU A 1 85 ? 8.210 6.403 0.649 1.00 80.94 85 LEU A C 1
ATOM 661 O O . LEU A 1 85 ? 9.112 6.317 -0.181 1.00 80.94 85 LEU A O 1
ATOM 665 N N . SER A 1 86 ? 6.930 6.177 0.338 1.00 80.19 86 SER A N 1
ATOM 666 C CA . SER A 1 86 ? 6.485 5.830 -1.017 1.00 80.19 86 SER A CA 1
ATOM 667 C C . SER A 1 86 ? 6.724 6.987 -1.984 1.00 80.19 86 SER A C 1
ATOM 669 O O . SER A 1 86 ? 7.264 6.777 -3.062 1.00 80.19 86 SER A O 1
ATOM 671 N N . VAL A 1 87 ? 6.405 8.222 -1.589 1.00 78.69 87 VAL A N 1
ATOM 672 C CA . VAL A 1 87 ? 6.663 9.425 -2.395 1.00 78.69 87 VAL A CA 1
ATOM 673 C C . VAL A 1 87 ? 8.162 9.620 -2.638 1.00 78.69 87 VAL A C 1
ATOM 675 O O . VAL A 1 87 ? 8.553 9.909 -3.766 1.00 78.69 87 VAL A O 1
ATOM 678 N N . ILE A 1 88 ? 9.008 9.396 -1.628 1.00 82.25 88 ILE A N 1
ATOM 679 C CA . ILE A 1 88 ? 10.471 9.437 -1.777 1.00 82.25 88 ILE A CA 1
ATOM 680 C C . ILE A 1 88 ? 10.945 8.375 -2.777 1.00 82.25 88 ILE A C 1
ATOM 682 O O . ILE A 1 88 ? 11.691 8.706 -3.694 1.00 82.25 88 ILE A O 1
ATOM 686 N N . LEU A 1 89 ? 10.484 7.126 -2.647 1.00 75.00 89 LEU A N 1
ATOM 687 C CA . LEU A 1 89 ? 10.840 6.038 -3.567 1.00 75.00 89 LEU A CA 1
ATOM 688 C C . LEU A 1 89 ? 10.380 6.288 -5.006 1.00 75.00 89 LEU A C 1
ATOM 690 O O . LEU A 1 89 ? 11.049 5.847 -5.934 1.00 75.00 89 LEU A O 1
ATOM 694 N N . LEU A 1 90 ? 9.260 6.985 -5.201 1.00 72.12 90 LEU A N 1
ATOM 695 C CA . LEU A 1 90 ? 8.774 7.372 -6.526 1.00 72.12 90 LEU A CA 1
ATOM 696 C C . LEU A 1 90 ? 9.561 8.547 -7.117 1.00 72.12 90 LEU A C 1
ATOM 698 O O . LEU A 1 90 ? 9.832 8.560 -8.314 1.00 72.12 90 LEU A O 1
ATOM 702 N N . LEU A 1 91 ? 9.934 9.529 -6.293 1.00 73.69 91 LEU A N 1
ATOM 703 C CA . LEU A 1 91 ? 10.660 10.727 -6.726 1.00 73.69 91 LEU A CA 1
ATOM 704 C C . LEU A 1 91 ? 12.149 10.476 -6.972 1.00 73.69 91 LEU A C 1
ATOM 706 O O . LEU A 1 91 ? 12.729 11.117 -7.843 1.00 73.69 91 LEU A O 1
ATOM 710 N N . MET A 1 92 ? 12.761 9.55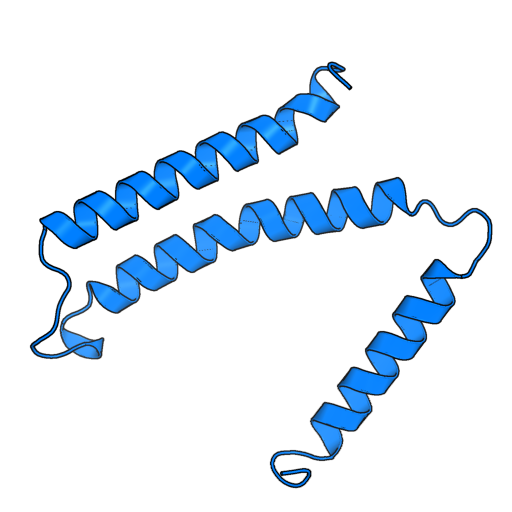2 -6.233 1.00 73.62 92 MET A N 1
ATOM 711 C CA . MET A 1 92 ? 14.178 9.197 -6.348 1.00 73.62 92 MET A CA 1
ATOM 712 C C . MET A 1 92 ? 14.600 8.822 -7.788 1.00 73.62 92 MET A C 1
ATOM 714 O O . MET A 1 92 ? 15.533 9.449 -8.294 1.00 73.62 92 MET A O 1
ATOM 718 N N . PRO A 1 93 ? 13.896 7.918 -8.504 1.00 67.38 93 PRO A N 1
ATOM 719 C CA . PRO A 1 93 ? 14.209 7.613 -9.901 1.00 67.38 93 PRO A CA 1
ATOM 720 C C . PRO A 1 93 ? 13.841 8.743 -10.882 1.00 67.38 93 PRO A C 1
ATOM 722 O O . PRO A 1 93 ? 14.423 8.821 -11.958 1.00 67.38 93 PRO A O 1
ATOM 725 N N . ILE A 1 94 ? 12.908 9.642 -10.536 1.00 66.44 94 ILE A N 1
ATOM 726 C CA . ILE A 1 94 ? 12.505 10.779 -11.393 1.00 66.44 94 ILE A CA 1
ATOM 727 C C . ILE A 1 94 ? 13.527 11.926 -11.324 1.00 66.44 94 ILE A C 1
ATOM 729 O O . ILE A 1 94 ? 13.775 12.596 -12.324 1.00 66.44 94 ILE A O 1
ATOM 733 N N . LEU A 1 95 ? 14.134 12.152 -10.157 1.00 71.38 95 LEU A N 1
ATOM 734 C CA . LEU A 1 95 ? 15.126 13.209 -9.921 1.00 71.38 95 LEU A CA 1
ATOM 735 C C . LEU A 1 95 ? 16.539 12.853 -10.421 1.00 71.38 95 LEU A C 1
ATOM 737 O O . LEU A 1 95 ? 17.450 13.665 -10.275 1.00 71.38 95 LEU A O 1
ATOM 741 N N . GLY A 1 96 ? 16.737 11.666 -11.006 1.00 58.34 96 GLY A N 1
ATOM 742 C CA . GLY A 1 96 ? 18.043 11.218 -11.504 1.00 58.34 96 GLY A CA 1
ATOM 743 C C . GLY A 1 96 ? 19.061 10.926 -10.397 1.00 58.34 96 GLY A C 1
ATOM 744 O O . GLY A 1 96 ? 20.263 10.907 -10.651 1.00 58.34 96 GLY A O 1
ATOM 745 N N . ILE A 1 97 ? 18.591 10.719 -9.163 1.00 54.72 97 ILE A N 1
ATOM 746 C CA . ILE A 1 97 ? 19.407 10.281 -8.026 1.00 54.72 97 ILE A CA 1
ATOM 747 C C . ILE A 1 97 ? 19.298 8.748 -7.962 1.00 54.72 97 ILE A C 1
ATOM 749 O O . ILE A 1 97 ? 18.685 8.199 -7.047 1.00 54.72 97 ILE A O 1
ATOM 753 N N . GLY A 1 98 ? 19.812 8.061 -8.985 1.00 47.56 98 GLY A N 1
ATOM 754 C CA . GLY A 1 98 ? 19.734 6.602 -9.123 1.00 47.56 98 GLY A CA 1
ATOM 755 C C . GLY A 1 98 ? 20.076 6.121 -10.520 1.00 47.56 98 GLY A C 1
ATOM 756 O O . GLY A 1 98 ? 19.340 6.512 -11.450 1.00 47.56 98 GLY A O 1
#

pLDDT: mean 76.09, std 10.2, range [47.56, 93.0]

Sequence (98 aa):
KWEEAPEFYVLYTIILLIGMAIILIPNAPLIAITLWTQIINGILLPVVLVCMILLVNNKKIMGEHVNKPLANLIGWTAVIVLVSLSVILLLMPILGIG